Protein AF-Q5UX25-F1 (afdb_monomer_lite)

Secondary structure (DSSP, 8-state):
-HHHHHHHHHHHHTT---EET-EETTEE-SEEETTTTEEEES-HHHHHHHTTSSSEEEE--TT--GGGGGGGSSS-------SS-TTTSPPHHHHHHHHTT--TT--HHHHHHHHHHHHHHH-GGGT--HHHHHHHHHHHHHHHHHHHHHHHHTT-

Sequence (156 aa):
MRRRAELREYLTAIDEQFAENHFVEGQHVAFYLPKRDVAITFDARAYYRIERSPTIPVLVEHEMPGVYLGARLPFETPEVDLGPDPEEEPHPTVQAFSELGLTQSASLDDVKSAYRERVKEVHPDHGGNEDEFKRVREAYTTAKQHASGASRQRAS

Foldseek 3Di:
DVQLVQLVVLCVQQVFDWDALDADQNGGAGIARVVQLEGEHCDPVVQVSCVVDPRHYFHDHPPDGNQCVQVRDPDHTDDGPPDDDVVPVPDLLQVLQVLLVHGLPDALVSLVVSLVVQCVVQPVVNVHDPVSNVSSVVSSVSSNVSNVVVVVVVVD

Structure (mmCIF, N/CA/C/O backbone):
data_AF-Q5UX25-F1
#
_entry.id   AF-Q5UX25-F1
#
loop_
_atom_site.group_PDB
_atom_site.id
_atom_site.type_symbol
_atom_site.label_atom_id
_atom_site.label_alt_id
_atom_site.label_comp_id
_atom_site.label_asym_id
_atom_site.label_entity_id
_atom_site.label_seq_id
_atom_site.pdbx_PDB_ins_code
_atom_site.Cartn_x
_atom_site.Cartn_y
_atom_site.Cartn_z
_atom_site.occupancy
_atom_site.B_iso_or_equiv
_atom_site.auth_seq_id
_atom_site.auth_comp_id
_atom_site.auth_asym_id
_atom_site.auth_atom_id
_atom_site.pdbx_PDB_model_num
ATOM 1 N N . MET A 1 1 ? -3.224 2.881 -3.410 1.00 64.00 1 MET A N 1
ATOM 2 C CA . MET A 1 1 ? -3.997 1.721 -3.916 1.00 64.00 1 MET A CA 1
ATOM 3 C C . MET A 1 1 ? -3.294 0.403 -3.613 1.00 64.00 1 MET A C 1
ATOM 5 O O . MET A 1 1 ? -3.932 -0.428 -2.988 1.00 64.00 1 MET A O 1
ATOM 9 N N . ARG A 1 2 ? -1.998 0.247 -3.937 1.00 82.44 2 ARG A N 1
ATOM 10 C CA . ARG A 1 2 ? -1.207 -0.966 -3.638 1.00 82.44 2 ARG A CA 1
ATOM 11 C C . ARG A 1 2 ? -1.269 -1.418 -2.170 1.00 82.44 2 ARG A C 1
ATOM 13 O O . ARG A 1 2 ? -1.770 -2.499 -1.915 1.00 82.44 2 ARG A O 1
ATOM 20 N N . ARG A 1 3 ? -0.897 -0.569 -1.200 1.00 87.88 3 ARG A N 1
ATOM 21 C CA . ARG A 1 3 ? -0.909 -0.975 0.225 1.00 87.88 3 ARG A CA 1
ATOM 22 C C . ARG A 1 3 ? -2.272 -1.431 0.737 1.00 87.88 3 ARG A C 1
ATOM 24 O O . ARG A 1 3 ? -2.362 -2.411 1.454 1.00 87.88 3 ARG A O 1
ATOM 31 N N . ARG A 1 4 ? -3.360 -0.776 0.324 1.00 93.19 4 ARG A N 1
ATOM 32 C CA . ARG A 1 4 ? -4.711 -1.240 0.682 1.00 93.19 4 ARG A CA 1
ATOM 33 C C . ARG A 1 4 ? -5.024 -2.622 0.106 1.00 93.19 4 ARG A C 1
ATOM 35 O O . ARG A 1 4 ? -5.737 -3.372 0.753 1.00 93.19 4 ARG A O 1
ATOM 42 N N . ALA A 1 5 ? -4.530 -2.945 -1.089 1.00 93.62 5 ALA A N 1
ATOM 43 C CA . ALA A 1 5 ? -4.677 -4.287 -1.640 1.00 93.62 5 ALA A CA 1
ATOM 44 C C . ALA A 1 5 ? -3.903 -5.319 -0.816 1.00 93.62 5 ALA A C 1
ATOM 46 O O . ALA A 1 5 ? -4.505 -6.294 -0.388 1.00 93.62 5 ALA A O 1
ATOM 47 N N . GLU A 1 6 ? -2.649 -5.030 -0.472 1.00 93.19 6 GLU A N 1
ATOM 48 C CA . GLU A 1 6 ? -1.827 -5.917 0.363 1.00 93.19 6 GLU A CA 1
ATOM 49 C C . GLU A 1 6 ? -2.438 -6.133 1.763 1.00 93.19 6 GLU A C 1
ATOM 51 O O . GLU A 1 6 ? -2.491 -7.254 2.254 1.00 93.19 6 GLU A O 1
ATOM 56 N N . LEU A 1 7 ? -2.966 -5.082 2.407 1.00 95.69 7 LEU A N 1
ATOM 57 C CA . LEU A 1 7 ? -3.654 -5.216 3.701 1.00 95.69 7 LEU A CA 1
ATOM 58 C C . LEU A 1 7 ? -4.932 -6.062 3.585 1.00 95.69 7 LEU A C 1
ATOM 60 O O . LEU A 1 7 ? -5.251 -6.822 4.495 1.00 95.69 7 LEU A O 1
ATOM 64 N N . ARG A 1 8 ? -5.665 -5.948 2.469 1.00 96.69 8 ARG A N 1
ATOM 65 C CA . ARG A 1 8 ? -6.841 -6.784 2.194 1.00 96.69 8 ARG A CA 1
ATOM 66 C C . ARG A 1 8 ? -6.451 -8.249 2.029 1.00 96.69 8 ARG A C 1
ATOM 68 O O . ARG A 1 8 ? -7.125 -9.115 2.580 1.00 96.69 8 ARG A O 1
ATOM 75 N N . GLU A 1 9 ? -5.397 -8.512 1.265 1.00 95.44 9 GLU A N 1
ATOM 76 C CA . GLU A 1 9 ? -4.851 -9.855 1.057 1.00 95.44 9 GLU A CA 1
ATOM 77 C C . GLU A 1 9 ? -4.431 -10.472 2.390 1.00 95.44 9 GLU A C 1
ATOM 79 O O . GLU A 1 9 ? -4.861 -11.581 2.691 1.00 95.44 9 GLU A O 1
ATOM 84 N N . TYR A 1 10 ? -3.725 -9.716 3.238 1.00 96.12 10 TYR A N 1
ATOM 85 C CA . TYR A 1 10 ? -3.371 -10.151 4.588 1.00 96.12 10 TYR A CA 1
ATOM 86 C C . TYR A 1 10 ? -4.606 -10.509 5.427 1.00 96.12 10 TYR A C 1
ATOM 88 O O . TYR A 1 10 ? -4.703 -11.622 5.935 1.00 96.12 10 TYR A O 1
ATOM 96 N N . LEU A 1 11 ? -5.577 -9.591 5.551 1.00 97.38 11 LEU A N 1
ATOM 97 C CA . LEU A 1 11 ? -6.792 -9.819 6.348 1.00 97.38 11 LEU A CA 1
ATOM 98 C C . LEU A 1 11 ? -7.594 -11.024 5.841 1.00 97.38 11 LEU A C 1
ATOM 100 O O . LEU A 1 11 ? -8.137 -11.783 6.636 1.00 97.38 11 LEU A O 1
ATOM 104 N N . THR A 1 12 ? -7.626 -11.225 4.523 1.00 96.69 12 THR A N 1
ATOM 105 C CA . THR A 1 12 ? -8.261 -12.395 3.905 1.00 96.69 12 THR A CA 1
ATOM 106 C C . THR A 1 12 ? -7.498 -13.680 4.229 1.00 96.69 12 THR A C 1
ATOM 108 O O . THR A 1 12 ? -8.120 -14.690 4.543 1.00 96.69 12 THR A O 1
ATOM 111 N N . ALA A 1 13 ? -6.163 -13.654 4.182 1.00 96.25 13 ALA A N 1
ATOM 112 C CA . ALA A 1 13 ? -5.322 -14.816 4.461 1.00 96.25 13 ALA A CA 1
ATOM 113 C C . ALA A 1 13 ? -5.438 -15.299 5.914 1.00 96.25 13 ALA A C 1
ATOM 115 O O . ALA A 1 13 ? -5.389 -16.501 6.158 1.00 96.25 13 ALA A O 1
ATOM 116 N N . ILE A 1 14 ? -5.647 -14.382 6.864 1.00 96.25 14 ILE A N 1
ATOM 117 C CA . ILE A 1 14 ? -5.886 -14.725 8.274 1.00 96.25 14 ILE A CA 1
ATOM 118 C C . ILE A 1 14 ? -7.367 -15.021 8.597 1.00 96.25 14 ILE A C 1
ATOM 120 O O . ILE A 1 14 ? -7.716 -15.126 9.771 1.00 96.25 14 ILE A O 1
ATOM 124 N N . ASP A 1 15 ? -8.236 -15.129 7.581 1.00 96.19 15 ASP A N 1
ATOM 125 C CA . ASP A 1 15 ? -9.694 -15.326 7.706 1.00 96.19 15 ASP A CA 1
ATOM 126 C C . ASP A 1 15 ? -10.397 -14.268 8.590 1.00 96.19 15 ASP A C 1
ATOM 128 O O . ASP A 1 15 ? -11.383 -14.527 9.289 1.00 96.19 15 ASP A O 1
ATOM 132 N N . GLU A 1 16 ? -9.892 -13.031 8.579 1.00 97.50 16 GLU A N 1
ATOM 133 C CA . GLU A 1 16 ? -10.463 -11.932 9.353 1.00 97.50 16 GLU A CA 1
ATOM 134 C C . GLU A 1 16 ? -11.521 -11.185 8.530 1.00 97.50 16 GLU A C 1
ATOM 136 O O . GLU A 1 16 ? -11.305 -10.780 7.387 1.00 97.50 16 GLU A O 1
ATOM 141 N N . GLN A 1 17 ? -12.695 -10.965 9.128 1.00 97.44 17 GLN A N 1
ATOM 142 C CA . GLN A 1 17 ? -13.773 -10.222 8.476 1.00 97.44 17 GLN A CA 1
ATOM 143 C C . GLN A 1 17 ? -13.529 -8.721 8.592 1.00 97.44 17 GLN A C 1
ATOM 145 O O . GLN A 1 17 ? -13.234 -8.217 9.674 1.00 97.44 17 GLN A O 1
ATOM 150 N N . PHE A 1 18 ? -13.735 -7.991 7.498 1.00 98.38 18 PHE A N 1
ATOM 151 C CA . PHE A 1 18 ? -13.537 -6.547 7.472 1.00 98.38 18 PHE A CA 1
ATOM 152 C C . PHE A 1 18 ? -14.575 -5.820 6.613 1.00 98.38 18 PHE A C 1
ATOM 154 O O . PHE A 1 18 ? -15.129 -6.365 5.659 1.00 98.38 18 PHE A O 1
ATOM 161 N N . ALA A 1 19 ? -14.797 -4.548 6.934 1.00 98.00 19 ALA A N 1
ATOM 162 C CA . ALA A 1 19 ? -15.502 -3.582 6.103 1.00 98.00 19 ALA A CA 1
ATOM 163 C C . ALA A 1 19 ? -14.529 -2.494 5.636 1.00 98.00 19 ALA A C 1
ATOM 165 O O . ALA A 1 19 ? -13.785 -1.928 6.437 1.00 98.00 19 ALA A O 1
ATOM 166 N N . GLU A 1 20 ? -14.539 -2.172 4.345 1.00 97.62 20 GLU A N 1
ATOM 167 C CA . GLU A 1 20 ? -13.689 -1.120 3.785 1.00 97.62 20 GLU A CA 1
ATOM 168 C C . GLU A 1 20 ? -14.347 0.254 3.818 1.00 97.62 20 GLU A C 1
ATOM 170 O O . GLU A 1 20 ? -15.557 0.374 3.632 1.00 97.62 20 GLU A O 1
ATOM 175 N N . ASN A 1 21 ? -13.530 1.304 3.966 1.00 95.19 21 ASN A N 1
ATOM 176 C CA . ASN A 1 21 ? -14.001 2.697 3.997 1.00 95.19 21 ASN A CA 1
ATOM 177 C C . ASN A 1 21 ? -15.122 2.912 5.026 1.00 95.19 21 ASN A C 1
ATOM 179 O O . ASN A 1 21 ? -16.011 3.741 4.822 1.00 95.19 21 ASN A O 1
ATOM 183 N N . HIS A 1 22 ? -15.102 2.143 6.113 1.00 96.19 22 HIS A N 1
ATOM 184 C CA . HIS A 1 22 ? -16.138 2.187 7.130 1.00 96.19 22 HIS A CA 1
ATOM 185 C C . HIS A 1 22 ? -16.086 3.513 7.893 1.00 96.19 22 HIS A C 1
ATOM 187 O O . HIS A 1 22 ? -15.025 4.126 8.011 1.00 96.19 22 HIS A O 1
ATOM 193 N N . PHE A 1 23 ? -17.233 3.970 8.387 1.00 95.50 23 PHE A N 1
ATOM 194 C CA . PHE A 1 23 ? -17.341 5.245 9.084 1.00 95.50 23 PHE A CA 1
ATOM 195 C C . PHE A 1 23 ? -17.347 5.019 10.596 1.00 95.50 23 PHE A C 1
ATOM 197 O O . PHE A 1 23 ? -18.265 4.397 11.119 1.00 95.50 23 PHE A O 1
ATOM 204 N N . VAL A 1 24 ? -16.333 5.534 11.286 1.00 94.62 24 VAL A N 1
ATOM 205 C CA . VAL A 1 24 ? -16.145 5.406 12.738 1.00 94.62 24 VAL A CA 1
ATOM 206 C C . VAL A 1 24 ? -15.879 6.796 13.302 1.00 94.62 24 VAL A C 1
ATOM 208 O O . VAL A 1 24 ? -15.029 7.521 12.785 1.00 94.62 24 VAL A O 1
ATOM 211 N N . GLU A 1 25 ? -16.625 7.201 14.332 1.00 92.06 25 GLU A N 1
ATOM 212 C CA . GLU A 1 25 ? -16.433 8.488 15.027 1.00 92.06 25 GLU A CA 1
ATOM 213 C C . GLU A 1 25 ? -16.348 9.710 14.093 1.00 92.06 25 GLU A C 1
ATOM 215 O O . GLU A 1 25 ? -15.575 10.654 14.279 1.00 92.06 25 GLU A O 1
ATOM 220 N N . GLY A 1 26 ? -17.139 9.712 13.021 1.00 89.38 26 GLY A N 1
ATOM 221 C CA . GLY A 1 26 ? -17.151 10.832 12.089 1.00 89.38 26 GLY A CA 1
ATOM 222 C C . GLY A 1 26 ? -16.035 10.810 11.038 1.00 89.38 26 GLY A C 1
ATOM 223 O O . GLY A 1 26 ? -15.860 11.821 10.357 1.00 89.38 26 GLY A O 1
ATOM 224 N N . GLN A 1 27 ? -15.237 9.742 10.930 1.00 91.69 27 GLN A N 1
ATOM 225 C CA . GLN A 1 27 ? -14.117 9.606 9.989 1.00 91.69 27 GLN A CA 1
ATOM 226 C C . GLN A 1 27 ? -14.198 8.285 9.216 1.00 91.69 27 GLN A C 1
ATOM 228 O O . GLN A 1 27 ? -14.670 7.278 9.735 1.00 91.69 27 GLN A O 1
ATOM 233 N N . HIS A 1 28 ? -13.712 8.279 7.973 1.00 94.56 28 HIS A N 1
ATOM 234 C CA . HIS A 1 28 ? -13.556 7.038 7.217 1.00 94.56 28 HIS A CA 1
ATOM 235 C C . HIS A 1 28 ? -12.232 6.368 7.573 1.00 94.56 28 HIS A C 1
ATOM 237 O O . HIS A 1 28 ? -11.172 6.987 7.481 1.00 94.56 28 HIS A O 1
ATOM 243 N N . VAL A 1 29 ? -12.299 5.091 7.931 1.00 97.31 29 VAL A N 1
ATOM 244 C CA . VAL A 1 29 ? -11.130 4.242 8.174 1.00 97.31 29 VAL A CA 1
ATOM 245 C C . VAL A 1 29 ? -10.896 3.339 6.972 1.00 97.31 29 VAL A C 1
ATOM 247 O O . VAL A 1 29 ? -11.817 3.062 6.202 1.00 97.31 29 VAL A O 1
ATOM 250 N N . ALA A 1 30 ? -9.659 2.891 6.768 1.00 97.25 30 ALA A N 1
ATOM 251 C CA . ALA A 1 30 ? -9.343 2.047 5.621 1.00 97.25 30 ALA A CA 1
ATOM 252 C C . ALA A 1 30 ? -10.058 0.696 5.732 1.00 97.25 30 ALA A C 1
ATOM 254 O O . ALA A 1 30 ? -10.730 0.289 4.780 1.00 97.25 30 ALA A O 1
ATOM 255 N N . PHE A 1 31 ? -9.964 0.075 6.910 1.00 98.25 31 PHE A N 1
ATOM 256 C CA . PHE A 1 31 ? -10.614 -1.184 7.251 1.00 98.25 31 PHE A CA 1
ATOM 257 C C . PHE A 1 31 ? -11.183 -1.116 8.668 1.00 98.25 31 PHE A C 1
ATOM 259 O O . PHE A 1 31 ? -10.566 -0.544 9.564 1.00 98.25 31 PHE A O 1
ATOM 266 N N . TYR A 1 32 ? -12.345 -1.720 8.872 1.00 98.50 32 TYR A N 1
ATOM 267 C CA . TYR A 1 32 ? -12.950 -1.927 10.182 1.00 98.50 32 TYR A CA 1
ATOM 268 C C . TYR A 1 32 ? -13.203 -3.416 10.395 1.00 98.50 32 TYR A C 1
ATOM 270 O O . TYR A 1 32 ? -13.776 -4.054 9.513 1.00 98.50 32 TYR A O 1
ATOM 278 N N . LEU A 1 33 ? -12.776 -3.960 11.535 1.00 98.50 33 LEU A N 1
ATOM 279 C CA . LEU A 1 33 ? -12.921 -5.371 11.900 1.00 98.50 33 LEU A CA 1
ATOM 280 C C . LEU A 1 33 ? -14.096 -5.521 12.884 1.00 98.50 33 LEU A C 1
ATOM 282 O O . LEU A 1 33 ? -13.908 -5.352 14.093 1.00 98.50 33 LEU A O 1
ATOM 286 N N . PRO A 1 34 ? -15.322 -5.825 12.415 1.00 97.56 34 PRO A N 1
ATOM 287 C CA . PRO A 1 34 ? -16.533 -5.720 13.231 1.00 97.56 34 PRO A CA 1
ATOM 288 C C . PRO A 1 34 ? -16.587 -6.705 14.401 1.00 97.56 34 PRO A C 1
ATOM 290 O O . PRO A 1 34 ? -17.221 -6.420 15.410 1.00 97.56 34 PRO A O 1
ATOM 293 N N . LYS A 1 35 ? -15.918 -7.861 14.300 1.00 97.00 35 LYS A N 1
ATOM 294 C CA . LYS A 1 35 ? -15.888 -8.851 15.391 1.00 97.00 35 LYS A CA 1
ATOM 295 C C . LYS A 1 35 ? -15.023 -8.416 16.574 1.00 97.00 35 LYS A C 1
ATOM 297 O O . LYS A 1 35 ? -15.194 -8.945 17.668 1.00 97.00 35 LYS A O 1
ATOM 302 N N . ARG A 1 36 ? -14.079 -7.502 16.341 1.00 97.25 36 ARG A N 1
ATOM 303 C CA . ARG A 1 36 ? -13.061 -7.088 17.316 1.00 97.25 36 ARG A CA 1
ATOM 304 C C . ARG A 1 36 ? -13.155 -5.615 17.693 1.00 97.25 36 ARG A C 1
ATOM 306 O O . ARG A 1 36 ? -12.429 -5.187 18.577 1.00 97.25 36 ARG A O 1
ATOM 313 N N . ASP A 1 37 ? -14.019 -4.868 17.008 1.00 97.88 37 ASP A N 1
ATOM 314 C CA . ASP A 1 37 ? -14.137 -3.415 17.112 1.00 97.88 37 ASP A CA 1
ATOM 315 C C . ASP A 1 37 ? -12.783 -2.703 16.926 1.00 97.88 37 ASP A C 1
ATOM 317 O O . ASP A 1 37 ? -12.355 -1.881 17.734 1.00 97.88 37 ASP A O 1
ATOM 321 N N . VAL A 1 38 ? -12.078 -3.066 15.845 1.00 98.62 38 VAL A N 1
ATOM 322 C CA . VAL A 1 38 ? -10.763 -2.507 15.486 1.00 98.62 38 VAL A CA 1
ATOM 323 C C . VAL A 1 38 ? -10.875 -1.677 14.212 1.00 98.62 38 VAL A C 1
ATOM 325 O O . VAL A 1 38 ? -11.397 -2.143 13.199 1.00 98.62 38 VAL A O 1
ATOM 328 N N . ALA A 1 39 ? -10.336 -0.462 14.236 1.00 98.38 39 ALA A N 1
ATOM 329 C CA . ALA A 1 39 ? -10.320 0.470 13.116 1.00 98.38 39 ALA A CA 1
ATOM 330 C C . ALA A 1 39 ? -8.893 0.702 12.601 1.00 98.38 39 ALA A C 1
ATOM 332 O O . ALA A 1 39 ? -8.090 1.363 13.251 1.00 98.38 39 ALA A O 1
ATOM 333 N N . ILE A 1 40 ? -8.586 0.220 11.398 1.00 98.31 40 ILE A N 1
ATOM 334 C CA . ILE A 1 40 ? -7.280 0.394 10.752 1.00 98.31 40 ILE A CA 1
ATOM 335 C C . ILE A 1 40 ? -7.322 1.634 9.858 1.00 98.31 40 ILE A C 1
ATOM 337 O O . ILE A 1 40 ? -8.154 1.744 8.949 1.00 98.31 40 ILE A O 1
ATOM 341 N N . THR A 1 41 ? -6.405 2.573 10.077 1.00 97.50 41 THR A N 1
ATOM 342 C CA . THR A 1 41 ? -6.343 3.841 9.346 1.00 97.50 41 THR A CA 1
ATOM 343 C C . THR A 1 41 ? -4.917 4.225 8.968 1.00 97.50 41 THR A C 1
ATOM 345 O O . THR A 1 41 ? -3.965 3.914 9.674 1.00 97.50 41 THR A O 1
ATOM 348 N N . PHE A 1 42 ? -4.785 4.948 7.856 1.00 96.38 42 PHE A N 1
ATOM 349 C CA . PHE A 1 42 ? -3.543 5.618 7.461 1.00 96.38 42 PHE A CA 1
ATOM 350 C C . PHE A 1 42 ? -3.535 7.109 7.854 1.00 96.38 42 PHE A C 1
ATOM 352 O O . PHE A 1 42 ? -2.538 7.804 7.668 1.00 96.38 42 PHE A O 1
ATOM 359 N N . ASP A 1 43 ? -4.660 7.626 8.362 1.00 95.94 43 ASP A N 1
ATOM 360 C CA . ASP A 1 43 ? -4.821 9.024 8.756 1.00 95.94 43 ASP A CA 1
ATOM 361 C C . ASP A 1 43 ? -4.658 9.176 10.273 1.00 95.94 43 ASP A C 1
ATOM 363 O O . ASP A 1 43 ? -5.495 8.719 11.058 1.00 95.94 43 ASP A O 1
ATOM 367 N N . ALA A 1 44 ? -3.603 9.882 10.683 1.00 95.88 44 ALA A N 1
ATOM 368 C CA . ALA A 1 44 ? -3.334 10.194 12.083 1.00 95.88 44 ALA A CA 1
ATOM 369 C C . ALA A 1 44 ? -4.478 10.983 12.750 1.00 95.88 44 ALA A C 1
ATOM 371 O O . ALA A 1 44 ? -4.737 10.816 13.940 1.00 95.88 44 ALA A O 1
ATOM 372 N N . ARG A 1 45 ? -5.207 11.826 12.005 1.00 94.81 45 ARG A N 1
ATOM 373 C CA . ARG A 1 45 ? -6.364 12.560 12.545 1.00 94.81 45 ARG A CA 1
ATOM 374 C C . ARG A 1 45 ? -7.519 11.624 12.869 1.00 94.81 45 ARG A C 1
ATOM 376 O O . ARG A 1 45 ? -8.179 11.822 13.888 1.00 94.81 45 ARG A O 1
ATOM 383 N N . ALA A 1 46 ? -7.752 10.622 12.023 1.00 96.12 46 ALA A N 1
ATOM 384 C CA . ALA A 1 46 ? -8.738 9.587 12.295 1.00 96.12 46 ALA A CA 1
ATOM 385 C C . ALA A 1 46 ? -8.319 8.761 13.517 1.00 96.12 46 ALA A C 1
ATOM 387 O O . ALA A 1 46 ? -9.133 8.586 14.418 1.00 96.12 46 ALA A O 1
ATOM 388 N N . TYR A 1 47 ? -7.042 8.362 13.602 1.00 97.00 47 TYR A N 1
ATOM 389 C CA . TYR A 1 47 ? -6.491 7.642 14.756 1.00 97.00 47 TYR A CA 1
ATOM 390 C C . TYR A 1 47 ? -6.781 8.368 16.080 1.00 97.00 47 TYR A C 1
ATOM 392 O O . TYR A 1 47 ? -7.490 7.829 16.923 1.00 97.00 47 TYR A O 1
ATOM 400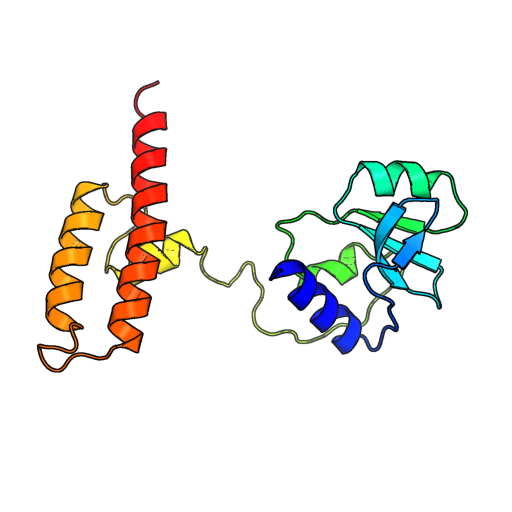 N N . TYR A 1 48 ? -6.337 9.623 16.239 1.00 95.75 48 TYR A N 1
ATOM 401 C CA . TYR A 1 48 ? -6.501 10.361 17.504 1.00 95.75 48 TYR A CA 1
ATOM 402 C C . TYR A 1 48 ? -7.954 10.672 17.86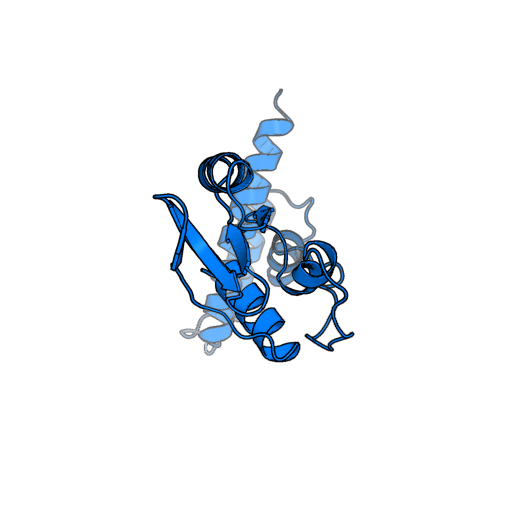3 1.00 95.75 48 TYR A C 1
ATOM 404 O O . TYR A 1 48 ? -8.267 10.965 19.019 1.00 95.75 48 TYR A O 1
ATOM 412 N N . ARG A 1 49 ? -8.851 10.679 16.873 1.00 95.56 49 ARG A N 1
ATOM 413 C CA . ARG A 1 49 ? -10.278 10.839 17.133 1.00 95.56 49 ARG A CA 1
ATOM 414 C C . ARG A 1 49 ? -10.877 9.545 17.671 1.00 95.56 49 ARG A C 1
ATOM 416 O O . ARG A 1 49 ? -11.576 9.589 18.675 1.00 95.56 49 ARG A O 1
ATOM 423 N N . ILE A 1 50 ? -10.575 8.427 17.019 1.00 96.81 50 ILE A N 1
ATOM 424 C CA . ILE A 1 50 ? -11.077 7.101 17.389 1.00 96.81 50 ILE A CA 1
ATOM 425 C C . ILE A 1 50 ? -10.468 6.637 18.717 1.00 96.81 50 ILE A C 1
ATOM 427 O O . ILE A 1 50 ? -11.162 6.012 19.505 1.00 96.81 50 ILE A O 1
ATOM 431 N N . GLU A 1 51 ? -9.235 7.034 19.038 1.00 95.75 51 GLU A N 1
ATOM 432 C CA . GLU A 1 51 ? -8.576 6.753 20.328 1.00 95.75 51 GLU A CA 1
ATOM 433 C C . GLU A 1 51 ? -9.378 7.259 21.543 1.00 95.75 51 GLU A C 1
ATOM 435 O O . GLU A 1 51 ? -9.194 6.794 22.663 1.00 95.75 51 GLU A O 1
ATOM 440 N N . ARG A 1 52 ? -10.303 8.203 21.331 1.00 93.56 52 ARG A N 1
ATOM 441 C CA . ARG A 1 52 ? -11.203 8.736 22.366 1.00 93.56 52 ARG A CA 1
ATOM 442 C C . ARG A 1 52 ? -12.543 7.999 22.446 1.00 93.56 52 ARG A C 1
ATOM 444 O O . ARG A 1 52 ? -13.426 8.438 23.180 1.00 93.56 52 ARG A O 1
ATOM 451 N N . SER A 1 53 ? -12.706 6.930 21.677 1.00 94.38 53 SER A N 1
ATOM 452 C CA . SER A 1 53 ? -13.914 6.112 21.579 1.00 94.38 53 SER A CA 1
ATOM 453 C C . SER A 1 53 ? -13.650 4.676 22.046 1.00 94.38 53 SER A C 1
ATOM 455 O O . SER A 1 53 ? -12.500 4.324 22.309 1.00 94.38 53 SER A O 1
ATOM 457 N N . PRO A 1 54 ? -14.691 3.834 22.166 1.00 95.62 54 PRO A N 1
ATOM 458 C CA . PRO A 1 54 ? -14.520 2.417 22.489 1.00 95.62 54 PRO A CA 1
ATOM 459 C C . PRO A 1 54 ? -13.781 1.603 21.413 1.00 95.62 54 PRO A C 1
ATOM 461 O O . PRO A 1 54 ? -13.131 0.618 21.755 1.00 95.62 54 PRO A O 1
ATOM 464 N N . THR A 1 55 ? -13.861 2.011 20.142 1.00 97.88 55 THR A N 1
ATOM 465 C CA . THR A 1 55 ? -13.212 1.313 19.026 1.00 97.88 55 THR A CA 1
ATOM 466 C C . THR A 1 55 ? -11.696 1.451 19.122 1.00 97.88 55 THR A C 1
ATOM 468 O O . THR A 1 55 ? -11.179 2.553 19.288 1.00 97.88 55 THR A O 1
ATOM 471 N N . ILE A 1 56 ? -10.965 0.348 18.952 1.00 98.12 56 ILE A N 1
ATOM 472 C CA . ILE A 1 56 ? -9.502 0.326 19.053 1.00 98.12 56 ILE A CA 1
ATOM 473 C C . ILE A 1 56 ? -8.891 0.793 17.723 1.00 98.12 56 ILE A C 1
ATOM 475 O O . ILE A 1 56 ? -9.023 0.090 16.714 1.00 98.12 56 ILE A O 1
ATOM 479 N N . PRO A 1 57 ? -8.207 1.950 17.666 1.00 98.19 57 PRO A N 1
ATOM 480 C CA . PRO A 1 57 ? -7.583 2.404 16.434 1.00 98.19 57 PRO A CA 1
ATOM 481 C C . PRO A 1 57 ? -6.210 1.755 16.220 1.00 98.19 57 PRO A C 1
ATOM 483 O O . PRO A 1 57 ? -5.415 1.606 17.143 1.00 98.19 57 PRO A O 1
ATOM 486 N N . VAL A 1 58 ? -5.895 1.449 14.965 1.00 98.25 58 VAL A N 1
ATOM 487 C CA . VAL A 1 58 ? -4.577 0.993 14.512 1.00 98.25 58 VAL A CA 1
ATOM 488 C C . VAL A 1 58 ? -4.104 1.940 13.415 1.00 98.25 58 VAL A C 1
ATOM 490 O O . VAL A 1 58 ? -4.691 1.993 12.331 1.00 98.25 58 VAL A O 1
ATOM 493 N N . LEU A 1 59 ? -3.053 2.710 13.702 1.00 97.62 59 LEU A N 1
ATOM 494 C CA . LEU A 1 59 ? -2.390 3.559 12.713 1.00 97.62 59 LEU A CA 1
ATOM 495 C C . LEU A 1 59 ? -1.325 2.748 11.969 1.00 97.62 59 LEU A C 1
ATOM 497 O O . LEU A 1 59 ? -0.438 2.158 12.586 1.00 97.62 59 LEU A O 1
ATOM 501 N N . VAL A 1 60 ? -1.403 2.750 10.643 1.00 97.06 60 VAL A N 1
ATOM 502 C CA . VAL A 1 60 ? -0.444 2.083 9.752 1.00 97.06 60 VAL A CA 1
ATOM 503 C C . VAL A 1 60 ? 0.241 3.102 8.843 1.00 97.06 60 VAL A C 1
ATOM 505 O O . VAL A 1 60 ? -0.389 4.062 8.389 1.00 97.06 60 VAL A O 1
ATOM 508 N N . GLU A 1 61 ? 1.534 2.919 8.556 1.00 93.88 61 GLU A N 1
ATOM 509 C CA . GLU A 1 61 ? 2.233 3.802 7.621 1.00 93.88 61 GLU A CA 1
ATOM 510 C C . GLU A 1 61 ? 1.774 3.550 6.177 1.00 93.88 61 GLU A C 1
ATOM 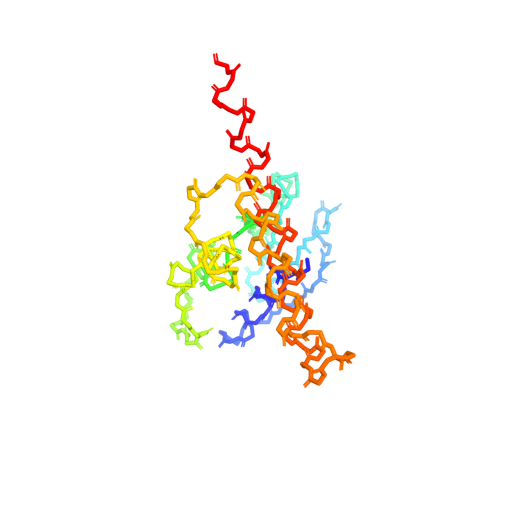512 O O . GLU A 1 61 ? 1.507 2.421 5.766 1.00 93.88 61 GLU A O 1
ATOM 517 N N . HIS A 1 62 ? 1.744 4.604 5.357 1.00 89.38 62 HIS A N 1
ATOM 518 C CA . HIS A 1 62 ? 1.386 4.496 3.935 1.00 89.38 62 HIS A CA 1
ATOM 519 C C . HIS A 1 62 ? 2.388 3.673 3.114 1.00 89.38 62 HIS A C 1
ATOM 521 O O . HIS A 1 62 ? 2.071 3.266 1.996 1.00 89.38 62 HIS A O 1
ATOM 527 N N . GLU A 1 63 ? 3.587 3.451 3.649 1.00 87.12 63 GLU A N 1
ATOM 528 C CA . GLU A 1 63 ? 4.654 2.681 3.015 1.00 87.12 63 GLU A CA 1
ATOM 529 C C . GLU A 1 63 ? 4.794 1.271 3.596 1.00 87.12 63 GLU A C 1
ATOM 531 O O . GLU A 1 63 ? 5.529 0.478 3.015 1.00 87.12 63 GLU A O 1
ATOM 536 N N . MET A 1 64 ? 4.061 0.923 4.661 1.00 90.81 64 MET A N 1
ATOM 537 C CA . MET A 1 64 ? 4.151 -0.385 5.315 1.00 90.81 64 MET A CA 1
ATOM 538 C C . MET A 1 64 ? 3.592 -1.499 4.410 1.00 90.81 64 MET A C 1
ATOM 540 O O . MET A 1 64 ? 2.433 -1.404 3.990 1.00 90.81 64 MET A O 1
ATOM 544 N N . PRO A 1 65 ? 4.373 -2.554 4.111 1.00 90.69 65 PRO A N 1
ATOM 545 C CA . PRO A 1 65 ? 3.865 -3.767 3.474 1.00 90.69 65 PRO A CA 1
ATOM 546 C C . PRO A 1 65 ? 2.743 -4.443 4.268 1.00 90.69 65 PRO A C 1
ATOM 548 O O . PRO A 1 65 ? 2.763 -4.463 5.500 1.00 90.69 65 PRO A O 1
ATOM 551 N N . GLY A 1 66 ? 1.777 -5.037 3.562 1.00 91.50 66 GLY A N 1
ATOM 552 C CA . GLY A 1 66 ? 0.625 -5.696 4.195 1.00 91.50 66 GLY A CA 1
ATOM 553 C C . GLY A 1 66 ? 0.984 -6.864 5.114 1.00 91.50 66 GLY A C 1
ATOM 554 O O . GLY A 1 66 ? 0.310 -7.053 6.122 1.00 91.50 66 GLY A O 1
ATOM 555 N N . VAL A 1 67 ? 2.072 -7.588 4.831 1.00 91.19 67 VAL A N 1
ATOM 556 C CA . VAL A 1 67 ? 2.524 -8.735 5.642 1.00 91.19 67 VAL A CA 1
ATOM 557 C C . VAL A 1 67 ? 2.855 -8.361 7.091 1.00 91.19 67 VAL A C 1
ATOM 559 O O . VAL A 1 67 ? 2.689 -9.177 7.992 1.00 91.19 67 VAL A O 1
ATOM 562 N N . TYR A 1 68 ? 3.240 -7.106 7.345 1.00 92.62 68 TYR A N 1
ATOM 563 C CA . TYR A 1 68 ? 3.540 -6.618 8.694 1.00 92.62 68 TYR A CA 1
ATOM 564 C C . TYR A 1 68 ? 2.304 -6.127 9.455 1.00 92.62 68 TYR A C 1
ATOM 566 O O . TYR A 1 68 ? 2.425 -5.687 10.600 1.00 92.62 68 TYR A O 1
ATOM 574 N N . LEU A 1 69 ? 1.105 -6.202 8.860 1.00 95.31 69 LEU A N 1
ATOM 575 C CA . LEU A 1 69 ? -0.127 -5.785 9.528 1.00 95.31 69 LEU A CA 1
ATOM 576 C C . LEU A 1 69 ? -0.370 -6.585 10.815 1.00 95.31 69 LEU A C 1
ATOM 578 O O . LEU A 1 69 ? -0.787 -5.995 11.809 1.00 95.31 69 LEU A O 1
ATOM 582 N N . GLY A 1 70 ? -0.052 -7.884 10.830 1.00 95.06 70 GLY A N 1
ATOM 583 C CA . GLY A 1 70 ? -0.213 -8.749 12.005 1.00 95.06 70 GLY A CA 1
ATOM 584 C C . GLY A 1 70 ? 0.436 -8.205 13.272 1.00 95.06 70 GLY A C 1
ATOM 585 O O . GLY A 1 70 ? -0.184 -8.204 14.330 1.00 95.06 70 GLY A O 1
ATOM 586 N N . ALA A 1 71 ? 1.638 -7.637 13.147 1.00 94.38 71 ALA A N 1
ATOM 587 C CA . ALA A 1 71 ? 2.379 -7.056 14.266 1.00 94.38 71 ALA A CA 1
ATOM 588 C C . ALA A 1 71 ? 1.769 -5.746 14.803 1.00 94.38 71 ALA A C 1
ATOM 590 O O . ALA A 1 71 ? 2.153 -5.280 15.875 1.00 94.38 71 ALA A O 1
ATOM 591 N N . ARG A 1 72 ? 0.846 -5.121 14.059 1.00 96.75 72 ARG A N 1
ATOM 592 C CA . ARG A 1 72 ? 0.139 -3.892 14.460 1.00 96.75 72 ARG A CA 1
ATOM 593 C C . ARG A 1 72 ? -1.232 -4.167 15.060 1.00 96.75 72 ARG A C 1
ATOM 595 O O . ARG A 1 72 ? -1.802 -3.280 15.695 1.00 96.75 72 ARG A O 1
ATOM 602 N N . LEU A 1 73 ? -1.787 -5.351 14.822 1.00 97.56 73 LEU A N 1
ATOM 603 C CA . LEU A 1 73 ? -3.112 -5.700 15.306 1.00 97.56 73 LEU A CA 1
ATOM 604 C C . LEU A 1 73 ? -3.074 -5.940 16.825 1.00 97.56 73 LEU A C 1
ATOM 606 O O . LEU A 1 73 ? -2.129 -6.541 17.333 1.00 97.56 73 LEU A O 1
ATOM 610 N N . PRO A 1 74 ? -4.098 -5.498 17.579 1.00 97.06 74 PRO A N 1
ATOM 611 C CA . PRO A 1 74 ? -4.145 -5.625 19.038 1.00 97.06 74 PRO A CA 1
ATOM 612 C C . PRO A 1 74 ? -4.548 -7.044 19.487 1.00 97.06 74 PRO A C 1
ATOM 614 O O . PRO A 1 74 ? -5.231 -7.219 20.494 1.00 97.06 74 PRO A O 1
ATOM 617 N N . PHE A 1 75 ? -4.203 -8.060 18.698 1.00 97.00 75 PHE A N 1
ATOM 618 C CA . PHE A 1 75 ? -4.517 -9.463 18.931 1.00 97.00 75 PHE A CA 1
ATOM 619 C C . PHE A 1 75 ? -3.522 -10.358 18.190 1.00 97.00 75 PHE A C 1
ATOM 621 O O . PHE A 1 75 ? -2.932 -9.956 17.190 1.00 97.00 75 PHE A O 1
ATOM 628 N N . GLU A 1 76 ? -3.365 -11.587 18.674 1.00 96.00 76 GLU A N 1
ATOM 629 C CA . GLU A 1 76 ? -2.522 -12.589 18.023 1.00 96.00 76 GLU A CA 1
ATOM 630 C C . GLU A 1 76 ? -3.087 -12.968 16.649 1.00 96.00 76 GLU A C 1
ATOM 632 O O . GLU A 1 76 ? -4.285 -13.227 16.499 1.00 96.00 76 GLU A O 1
ATOM 637 N N . THR A 1 77 ? -2.209 -13.005 15.650 1.00 95.88 77 THR A N 1
ATOM 638 C CA . THR A 1 77 ? -2.532 -13.391 14.274 1.00 95.88 77 THR A CA 1
ATOM 639 C C . THR A 1 77 ? -1.824 -14.697 13.921 1.00 95.88 77 THR A C 1
ATOM 641 O O . THR A 1 77 ? -0.720 -14.937 14.413 1.00 95.88 77 THR A O 1
ATOM 644 N N . PRO A 1 78 ? -2.449 -15.575 13.117 1.00 93.50 78 PRO A N 1
ATOM 645 C CA . PRO A 1 78 ? -1.792 -16.791 12.661 1.00 93.50 78 PRO A CA 1
ATOM 646 C C . PRO A 1 78 ? -0.636 -16.454 11.711 1.00 93.50 78 PRO A C 1
ATOM 648 O O . PRO A 1 78 ? -0.675 -15.448 10.999 1.00 93.50 78 PRO A O 1
ATOM 651 N N . GLU A 1 79 ? 0.373 -17.322 11.668 1.00 87.62 79 GLU A N 1
ATOM 652 C CA . GLU A 1 79 ? 1.400 -17.261 10.628 1.00 87.62 79 GLU A CA 1
ATOM 653 C C . GLU A 1 79 ? 0.773 -17.590 9.267 1.00 87.62 79 GLU A C 1
ATOM 655 O O . GLU A 1 79 ? 0.061 -18.586 9.119 1.00 87.62 79 GLU A O 1
ATOM 660 N N . VAL A 1 80 ? 1.030 -16.736 8.276 1.00 88.75 80 VAL A N 1
ATOM 661 C CA . VAL A 1 80 ? 0.529 -16.878 6.905 1.00 88.75 80 VAL A CA 1
ATOM 662 C C . VAL A 1 80 ? 1.677 -16.718 5.917 1.00 88.75 80 VAL A C 1
ATOM 664 O O . VAL A 1 80 ? 2.505 -15.821 6.062 1.00 88.75 80 VAL A O 1
ATOM 667 N N . ASP A 1 81 ? 1.712 -17.582 4.904 1.00 84.12 81 ASP A N 1
ATOM 668 C CA . ASP A 1 81 ? 2.645 -17.470 3.783 1.00 84.12 81 ASP A CA 1
ATOM 669 C C . ASP A 1 81 ? 2.040 -16.545 2.719 1.00 84.12 81 ASP A C 1
ATOM 671 O O . ASP A 1 81 ? 1.093 -16.907 2.018 1.00 84.12 81 ASP A O 1
ATOM 675 N N . LEU A 1 82 ? 2.556 -15.319 2.649 1.00 81.06 82 LEU A N 1
ATOM 676 C CA . LEU A 1 82 ? 2.130 -14.284 1.703 1.00 81.06 82 LEU A CA 1
ATOM 677 C C . LEU A 1 82 ? 3.172 -14.048 0.600 1.00 81.06 82 LEU A C 1
ATOM 679 O O . LEU A 1 82 ? 3.111 -13.036 -0.099 1.00 81.06 82 LEU A O 1
ATOM 683 N N . GLY A 1 83 ? 4.102 -14.991 0.422 1.00 75.25 83 GLY A N 1
ATOM 684 C CA . GLY A 1 83 ? 5.229 -14.862 -0.492 1.00 75.25 83 GLY A CA 1
ATOM 685 C C . GLY A 1 83 ? 6.504 -14.363 0.201 1.00 75.25 83 GLY A C 1
ATOM 686 O O . GLY A 1 83 ? 6.596 -14.397 1.429 1.00 75.25 83 GLY A O 1
ATOM 687 N N . PRO A 1 84 ? 7.518 -13.952 -0.582 1.00 71.88 84 PRO A N 1
ATOM 688 C CA . PRO A 1 84 ? 8.812 -13.546 -0.043 1.00 71.88 84 PRO A CA 1
ATOM 689 C C . PRO A 1 84 ? 8.678 -12.339 0.888 1.00 71.88 84 PRO A C 1
ATOM 691 O O . PRO A 1 84 ? 7.791 -11.499 0.711 1.00 71.88 84 PRO A O 1
ATOM 694 N N . ASP A 1 85 ? 9.583 -12.244 1.863 1.00 72.50 85 ASP A N 1
ATOM 695 C CA . ASP A 1 85 ? 9.630 -11.096 2.762 1.00 72.50 85 ASP A CA 1
ATOM 696 C C . ASP A 1 85 ? 9.824 -9.814 1.921 1.00 72.50 85 ASP A C 1
ATOM 698 O O . ASP A 1 85 ? 10.728 -9.759 1.085 1.00 72.50 85 ASP A O 1
ATOM 702 N N . PRO A 1 86 ? 8.992 -8.771 2.078 1.00 70.38 86 PRO A N 1
ATOM 703 C CA . PRO A 1 86 ? 9.170 -7.525 1.345 1.00 70.38 86 PRO A CA 1
ATOM 704 C C . PRO A 1 86 ? 10.518 -6.841 1.609 1.00 70.38 86 PRO A C 1
ATOM 706 O O . PRO A 1 86 ? 10.923 -6.008 0.801 1.00 70.38 86 PRO A O 1
ATOM 709 N N . GLU A 1 87 ? 11.213 -7.162 2.705 1.00 67.75 87 GLU A N 1
ATOM 710 C CA . GLU A 1 87 ? 12.609 -6.752 2.917 1.00 67.75 87 GLU A CA 1
ATOM 711 C C . GLU A 1 87 ? 13.601 -7.515 2.019 1.00 67.75 87 GLU A C 1
ATOM 713 O O . GLU A 1 87 ? 14.663 -6.985 1.684 1.00 67.75 87 GLU A O 1
ATOM 718 N N . GLU A 1 88 ? 13.248 -8.725 1.580 1.00 66.56 88 GLU A N 1
ATOM 719 C CA . GLU A 1 88 ? 13.993 -9.515 0.594 1.00 66.56 88 GLU A CA 1
ATOM 720 C C . GLU A 1 88 ? 13.649 -9.129 -0.856 1.00 66.56 88 GLU A C 1
ATOM 722 O O . GLU A 1 88 ? 14.451 -9.383 -1.762 1.00 66.56 88 GLU A O 1
ATOM 727 N N . GLU A 1 89 ? 12.509 -8.469 -1.110 1.00 66.56 89 GLU A N 1
ATOM 728 C CA . GLU A 1 89 ? 12.234 -7.875 -2.421 1.00 66.56 89 GLU A CA 1
ATOM 729 C C . GLU A 1 89 ? 13.226 -6.727 -2.693 1.00 66.56 89 GLU A C 1
ATOM 731 O O . GLU A 1 89 ? 13.271 -5.739 -1.952 1.00 66.56 89 GLU A O 1
ATOM 736 N N . PRO A 1 90 ? 14.023 -6.785 -3.779 1.00 66.12 90 PRO A N 1
ATOM 737 C CA . PRO A 1 90 ? 15.016 -5.754 -4.031 1.00 66.12 90 PRO A CA 1
ATOM 738 C C . PRO A 1 90 ? 14.330 -4.391 -4.167 1.00 66.12 90 PRO A C 1
ATOM 740 O O . PRO A 1 90 ? 13.380 -4.241 -4.933 1.00 66.12 90 PRO A O 1
ATOM 743 N N . HIS A 1 91 ? 14.813 -3.384 -3.433 1.00 78.38 91 HIS A N 1
ATOM 744 C CA . HIS A 1 91 ? 14.221 -2.043 -3.419 1.00 78.38 91 HIS A CA 1
ATOM 745 C C . HIS A 1 91 ? 13.952 -1.545 -4.859 1.00 78.38 91 HIS A C 1
ATOM 747 O O . HIS A 1 91 ? 14.838 -1.694 -5.707 1.00 78.38 91 HIS A O 1
ATOM 753 N N . PRO A 1 92 ? 12.801 -0.909 -5.171 1.00 81.38 92 PRO A N 1
ATOM 754 C CA . PRO A 1 92 ? 12.408 -0.575 -6.549 1.00 81.38 92 PRO A CA 1
ATOM 755 C C . PRO A 1 92 ? 13.482 0.172 -7.344 1.00 81.38 92 PRO A C 1
ATOM 757 O O . PRO A 1 92 ? 13.690 -0.075 -8.528 1.00 81.38 92 PRO A O 1
ATOM 760 N N . THR A 1 93 ? 14.221 1.058 -6.673 1.00 86.38 93 THR A N 1
ATOM 761 C CA . THR A 1 93 ? 15.399 1.714 -7.246 1.00 86.38 93 THR A CA 1
ATOM 762 C C . THR A 1 93 ? 16.495 0.718 -7.636 1.00 86.38 93 THR A C 1
ATOM 764 O O . THR A 1 93 ? 17.003 0.817 -8.741 1.00 86.38 93 THR A O 1
ATOM 767 N N . VAL A 1 94 ? 16.876 -0.240 -6.780 1.00 87.25 94 VAL A N 1
ATOM 768 C CA . VAL A 1 94 ? 17.873 -1.275 -7.130 1.00 87.25 94 VAL A CA 1
ATOM 769 C C . VAL A 1 94 ? 17.439 -2.001 -8.401 1.00 87.25 94 VAL A C 1
ATOM 771 O O . VAL A 1 94 ? 18.199 -2.015 -9.364 1.00 87.25 94 VAL A O 1
ATOM 774 N N . GLN A 1 95 ? 16.200 -2.504 -8.437 1.00 89.62 95 GLN A N 1
ATOM 775 C CA . GLN A 1 95 ? 15.663 -3.210 -9.606 1.00 89.62 95 GLN A CA 1
ATOM 776 C C . GLN A 1 95 ? 15.691 -2.339 -10.864 1.00 89.62 95 GLN A C 1
ATOM 778 O O . GLN A 1 95 ? 16.123 -2.791 -11.918 1.00 89.62 95 GLN A O 1
ATOM 783 N N . ALA A 1 96 ? 15.295 -1.070 -10.751 1.00 91.88 96 ALA A N 1
ATOM 784 C CA . ALA A 1 96 ? 15.291 -0.137 -11.871 1.00 91.88 96 ALA A CA 1
ATOM 785 C C . ALA A 1 96 ? 16.693 0.120 -12.448 1.00 91.88 96 ALA A C 1
ATOM 787 O O . ALA A 1 96 ? 16.846 0.220 -13.663 1.00 91.88 96 ALA A O 1
ATOM 788 N N . PHE A 1 97 ? 17.726 0.226 -11.606 1.00 93.88 97 PHE A N 1
ATOM 789 C CA . PHE A 1 97 ? 19.102 0.329 -12.097 1.00 93.88 97 PHE A CA 1
ATOM 790 C C . PHE A 1 97 ? 19.565 -1.002 -12.709 1.00 93.88 97 PHE A C 1
ATOM 792 O O . PHE A 1 97 ? 20.138 -0.986 -13.796 1.00 93.88 97 PHE A O 1
ATOM 799 N N . SER A 1 98 ? 19.252 -2.144 -12.089 1.00 93.44 98 SER A N 1
ATOM 800 C CA . SER A 1 98 ? 19.602 -3.472 -12.610 1.00 93.44 98 SER A CA 1
ATOM 801 C C . SER A 1 98 ? 18.949 -3.800 -13.958 1.00 93.44 98 SER A C 1
ATOM 803 O O . SER A 1 98 ? 19.627 -4.356 -14.816 1.00 93.44 98 SER A O 1
ATOM 805 N N . GLU A 1 99 ? 17.697 -3.397 -14.197 1.00 94.75 99 GLU A N 1
ATOM 806 C CA . GLU A 1 99 ? 17.003 -3.554 -15.493 1.00 94.75 99 GLU A CA 1
ATOM 807 C C . GLU A 1 99 ? 17.706 -2.777 -16.623 1.00 94.75 99 GLU A C 1
ATOM 809 O O . GLU A 1 99 ? 17.650 -3.157 -17.791 1.00 94.75 99 GLU A O 1
ATOM 814 N N . LEU A 1 100 ? 18.417 -1.699 -16.275 1.00 94.62 100 LEU A N 1
ATOM 815 C CA . LEU A 1 100 ? 19.272 -0.945 -17.195 1.00 94.62 100 LEU A CA 1
ATOM 816 C C . LEU A 1 100 ? 20.727 -1.447 -17.215 1.00 94.62 100 LEU A C 1
ATOM 818 O O . LEU A 1 100 ? 21.558 -0.853 -17.898 1.00 94.62 100 LEU A O 1
ATOM 822 N N . GLY A 1 101 ? 21.064 -2.497 -16.461 1.00 94.19 101 GLY A N 1
ATOM 823 C CA . GLY A 1 101 ? 22.433 -3.002 -16.329 1.00 94.19 101 GLY A CA 1
ATOM 824 C C . GLY A 1 101 ? 23.363 -2.079 -15.531 1.00 94.19 101 GLY A C 1
ATOM 825 O O . GLY A 1 101 ? 24.570 -2.063 -15.763 1.00 94.19 101 GLY A O 1
ATOM 826 N N . LEU A 1 102 ? 22.816 -1.281 -14.612 1.00 95.44 102 LEU A N 1
ATOM 827 C CA . LEU A 1 102 ? 23.537 -0.280 -13.827 1.00 95.44 102 LEU A CA 1
ATOM 828 C C . LEU A 1 102 ? 23.520 -0.589 -12.325 1.00 95.44 102 LEU A C 1
ATOM 830 O O . LEU A 1 102 ? 22.675 -1.322 -11.814 1.00 95.44 102 LEU A O 1
ATOM 834 N N . THR A 1 103 ? 24.438 0.044 -11.594 1.00 92.25 103 THR A N 1
ATOM 835 C CA . THR A 1 103 ? 24.417 0.109 -10.125 1.00 92.25 103 THR A CA 1
ATOM 836 C C . THR A 1 103 ? 23.740 1.397 -9.656 1.00 92.25 103 THR A C 1
ATOM 838 O O . THR A 1 103 ? 23.714 2.391 -10.378 1.00 92.25 103 THR A O 1
ATOM 841 N N . GLN A 1 104 ? 23.246 1.437 -8.414 1.00 88.38 104 GLN A N 1
ATOM 842 C CA . GLN A 1 104 ? 22.571 2.626 -7.860 1.00 88.38 104 GLN A CA 1
ATOM 843 C C . GLN A 1 104 ? 23.454 3.883 -7.767 1.00 88.38 104 GLN A C 1
ATOM 845 O O . GLN A 1 104 ? 22.938 4.989 -7.607 1.00 88.38 104 GLN A O 1
ATOM 850 N N . SER A 1 105 ? 24.779 3.724 -7.848 1.00 88.31 105 SER A N 1
ATOM 851 C CA . SER A 1 105 ? 25.735 4.832 -7.873 1.00 88.31 105 SER A CA 1
ATOM 852 C C . SER A 1 105 ? 25.913 5.455 -9.261 1.00 88.31 105 SER A C 1
ATOM 854 O O . SER A 1 105 ? 26.650 6.434 -9.378 1.00 88.31 105 SER A O 1
ATOM 856 N N . ALA A 1 106 ? 25.301 4.883 -10.303 1.00 92.62 106 ALA A N 1
ATOM 857 C CA . ALA A 1 106 ? 25.410 5.379 -11.667 1.00 92.62 106 ALA A CA 1
ATOM 858 C C . ALA A 1 106 ? 24.827 6.795 -11.792 1.00 92.62 106 ALA A C 1
ATOM 860 O O . ALA A 1 106 ? 23.828 7.156 -11.160 1.00 92.62 106 ALA A O 1
ATOM 861 N N . SER A 1 107 ? 25.480 7.617 -12.607 1.00 92.69 107 SER A N 1
ATOM 862 C CA . SER A 1 107 ? 25.088 9.004 -12.810 1.00 92.69 107 SER A CA 1
ATOM 863 C C . SER A 1 107 ? 23.827 9.114 -13.671 1.00 92.69 107 SER A C 1
ATOM 865 O O . SER A 1 107 ? 23.408 8.180 -14.355 1.00 92.69 107 SER A O 1
ATOM 867 N N . LEU A 1 108 ? 23.225 10.305 -13.689 1.00 93.12 108 LEU A N 1
ATOM 868 C CA . LEU A 1 108 ? 22.088 10.587 -14.564 1.00 93.12 108 LEU A CA 1
ATOM 869 C C . LEU A 1 108 ? 22.418 10.350 -16.050 1.00 93.12 108 LEU A C 1
ATOM 871 O O . LEU A 1 108 ? 21.542 9.954 -16.822 1.00 93.12 108 LEU A O 1
ATOM 875 N N . ASP A 1 109 ? 23.659 10.603 -16.461 1.00 93.81 109 ASP A N 1
ATOM 876 C CA . ASP A 1 109 ? 24.072 10.429 -17.851 1.00 93.81 109 ASP A CA 1
ATOM 877 C C . ASP A 1 109 ? 24.337 8.960 -18.195 1.00 93.81 109 ASP A C 1
ATOM 879 O O . ASP A 1 109 ? 23.995 8.539 -19.306 1.00 93.81 109 ASP A O 1
ATOM 883 N N . ASP A 1 110 ? 24.794 8.156 -17.230 1.00 95.50 110 ASP A N 1
ATOM 884 C CA . ASP A 1 110 ? 24.862 6.695 -17.358 1.00 95.50 110 ASP A CA 1
ATOM 885 C C . ASP A 1 110 ? 23.458 6.109 -17.547 1.00 95.50 110 ASP A C 1
ATOM 887 O O . ASP A 1 110 ? 23.219 5.371 -18.500 1.00 95.50 110 ASP A O 1
ATOM 891 N N . VAL A 1 111 ? 22.489 6.532 -16.722 1.00 95.81 111 VAL A N 1
ATOM 892 C CA . VAL A 1 111 ? 21.080 6.100 -16.814 1.00 95.81 111 VAL A CA 1
ATOM 893 C C . VAL A 1 111 ? 20.480 6.412 -18.186 1.00 95.81 111 VAL A C 1
ATOM 895 O O . VAL A 1 111 ? 19.829 5.564 -18.796 1.00 95.81 111 VAL A O 1
ATOM 898 N N . LYS A 1 112 ? 20.704 7.621 -18.717 1.00 95.12 112 LYS A N 1
ATOM 899 C CA . LYS A 1 112 ? 20.225 7.984 -20.063 1.00 95.12 112 LYS A CA 1
ATOM 900 C C . LYS A 1 112 ? 20.898 7.160 -21.156 1.00 95.12 112 LYS A C 1
ATOM 902 O O . LYS A 1 112 ? 20.256 6.880 -22.165 1.00 95.12 112 LYS A O 1
ATOM 907 N N . SER A 1 113 ? 22.185 6.864 -21.009 1.00 96.12 113 SER A N 1
ATOM 908 C CA . SER A 1 113 ? 22.953 6.140 -22.021 1.00 96.12 113 SER A CA 1
ATOM 909 C C . SER A 1 113 ? 22.559 4.671 -22.058 1.00 96.12 113 SER A C 1
ATOM 911 O O . SER A 1 113 ? 22.202 4.184 -23.127 1.00 96.12 113 SER A O 1
ATOM 913 N N . ALA A 1 114 ? 22.471 4.024 -20.897 1.00 96.44 114 ALA A N 1
ATOM 914 C CA . ALA A 1 114 ? 21.979 2.658 -20.765 1.00 96.44 114 ALA A CA 1
ATOM 915 C C . ALA A 1 114 ? 20.552 2.497 -21.309 1.00 96.44 114 ALA A C 1
ATOM 917 O O . ALA A 1 114 ? 20.287 1.573 -22.070 1.00 96.44 114 ALA A O 1
ATOM 918 N N . TYR A 1 115 ? 19.650 3.443 -21.015 1.00 96.25 115 TYR A N 1
ATOM 919 C CA . TYR A 1 115 ? 18.296 3.42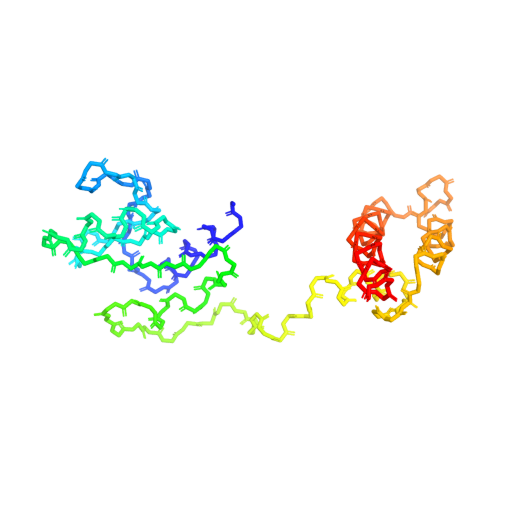2 -21.574 1.00 96.25 115 TYR A CA 1
ATOM 920 C C . TYR A 1 115 ? 18.289 3.455 -23.107 1.00 96.25 115 TYR A C 1
ATOM 922 O O . TYR A 1 115 ? 17.547 2.699 -23.728 1.00 96.25 115 TYR A O 1
ATOM 930 N N . ARG A 1 116 ? 19.120 4.300 -23.737 1.00 95.50 116 ARG A N 1
ATOM 931 C CA . ARG A 1 116 ? 19.202 4.363 -25.207 1.00 95.50 116 ARG A CA 1
ATOM 932 C C . ARG A 1 116 ? 19.708 3.059 -25.810 1.00 95.50 116 ARG A C 1
ATOM 934 O O . ARG A 1 116 ? 19.201 2.674 -26.857 1.00 95.50 116 ARG A O 1
ATOM 941 N N . GLU A 1 117 ? 20.686 2.410 -25.185 1.00 94.12 117 GLU A N 1
ATOM 942 C CA . GLU A 1 117 ? 21.180 1.118 -25.668 1.00 94.12 117 GLU A CA 1
ATOM 943 C C . GLU A 1 117 ? 20.124 0.027 -25.498 1.00 94.12 117 GLU A C 1
ATOM 945 O O . GLU A 1 117 ? 19.761 -0.624 -26.474 1.00 94.12 117 GLU A O 1
ATOM 950 N N . ARG A 1 118 ? 19.515 -0.079 -24.313 1.00 93.62 118 ARG A N 1
ATOM 951 C CA . ARG A 1 118 ? 18.490 -1.091 -24.044 1.00 93.62 118 ARG A CA 1
ATOM 952 C C . ARG A 1 118 ? 17.259 -0.929 -24.937 1.00 93.62 118 ARG A C 1
ATOM 954 O O . ARG A 1 118 ? 16.734 -1.917 -25.435 1.00 93.62 118 ARG A O 1
ATOM 961 N N . VAL A 1 119 ? 16.832 0.307 -25.209 1.00 93.81 119 VAL A N 1
ATOM 962 C CA . VAL A 1 119 ? 15.731 0.595 -26.143 1.00 93.81 119 VAL A CA 1
ATOM 963 C C . VAL A 1 119 ? 16.009 0.038 -27.534 1.00 93.81 119 VAL A C 1
ATOM 965 O O . VAL A 1 119 ? 15.099 -0.537 -28.114 1.00 93.81 119 VAL A O 1
ATOM 968 N N . LYS A 1 120 ? 17.231 0.164 -28.069 1.00 91.50 120 LYS A N 1
ATOM 969 C CA . LYS A 1 120 ? 17.554 -0.373 -29.405 1.00 91.50 120 LYS A CA 1
ATOM 970 C C . LYS A 1 120 ? 17.372 -1.889 -29.470 1.00 91.50 120 LYS A C 1
ATOM 972 O O . LYS A 1 120 ? 16.982 -2.397 -30.513 1.00 91.50 120 LYS A O 1
ATOM 977 N N . GLU A 1 121 ? 17.652 -2.585 -28.371 1.00 89.06 121 GLU A N 1
ATOM 978 C CA . GLU A 1 121 ? 17.547 -4.043 -28.277 1.00 89.06 121 GLU A CA 1
ATOM 979 C C . GLU A 1 121 ? 16.096 -4.519 -28.167 1.00 89.06 121 GLU A C 1
ATOM 981 O O . GLU A 1 121 ? 15.722 -5.502 -28.798 1.00 89.06 121 GLU A O 1
ATOM 986 N N . VAL A 1 122 ? 15.276 -3.829 -27.368 1.00 93.06 122 VAL A N 1
ATOM 987 C CA . VAL A 1 122 ? 13.910 -4.282 -27.047 1.00 93.06 122 VAL A CA 1
ATOM 988 C C . VAL A 1 122 ? 12.824 -3.611 -27.887 1.00 93.06 122 VAL A C 1
ATOM 990 O O . VAL A 1 122 ? 11.648 -3.921 -27.710 1.00 93.06 122 VAL A O 1
ATOM 993 N N . HIS A 1 123 ? 13.171 -2.688 -28.792 1.00 89.12 123 HIS A N 1
ATOM 994 C CA . HIS A 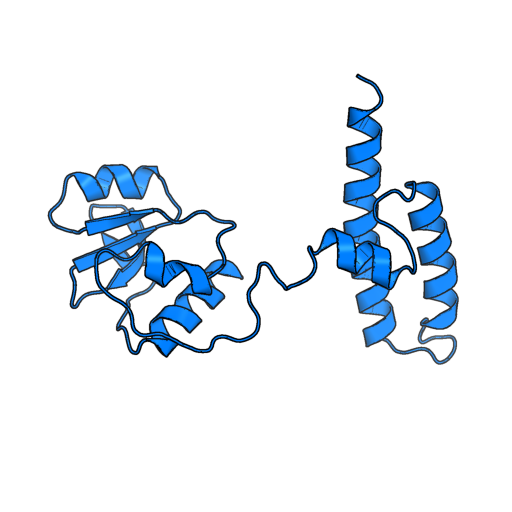1 123 ? 12.171 -1.964 -29.577 1.00 89.12 123 HIS A CA 1
ATOM 995 C C . HIS A 1 123 ? 11.376 -2.915 -30.490 1.00 89.12 123 HIS A C 1
ATOM 997 O O . HIS A 1 123 ? 11.985 -3.621 -31.301 1.00 89.12 123 HIS A O 1
ATOM 1003 N N . PRO A 1 124 ? 10.030 -2.897 -30.454 1.00 88.56 124 PRO A N 1
ATOM 1004 C CA . PRO A 1 124 ? 9.208 -3.776 -31.288 1.00 88.56 124 PRO A CA 1
ATOM 1005 C C . PRO A 1 124 ? 9.425 -3.565 -32.794 1.00 88.56 124 PRO A C 1
ATOM 1007 O O . PRO A 1 124 ? 9.479 -4.537 -33.543 1.00 88.56 124 PRO A O 1
ATOM 1010 N N . ASP A 1 125 ? 9.683 -2.331 -33.241 1.00 90.81 125 ASP A N 1
ATOM 1011 C CA . ASP A 1 125 ? 10.044 -2.038 -34.645 1.00 90.81 125 ASP A CA 1
ATOM 1012 C C . ASP A 1 125 ? 11.339 -2.722 -35.124 1.00 90.81 125 ASP A C 1
ATOM 1014 O O . ASP A 1 125 ? 11.595 -2.800 -36.326 1.00 90.81 125 ASP A O 1
ATOM 1018 N N . HIS A 1 126 ? 12.173 -3.213 -34.205 1.00 88.06 126 HIS A N 1
ATOM 1019 C CA . HIS A 1 126 ? 13.387 -3.975 -34.507 1.00 88.06 126 HIS A CA 1
ATOM 1020 C C . HIS A 1 126 ? 13.237 -5.469 -34.178 1.00 88.06 126 HIS A C 1
ATOM 1022 O O . HIS A 1 126 ? 14.226 -6.198 -34.157 1.00 88.06 126 HIS A O 1
ATOM 1028 N N . GLY A 1 127 ? 12.003 -5.937 -33.956 1.00 80.12 127 GLY A N 1
ATOM 1029 C CA . GLY A 1 127 ? 11.694 -7.317 -33.578 1.00 80.12 127 GLY A CA 1
ATOM 1030 C C . GLY A 1 127 ? 11.754 -7.588 -32.071 1.00 80.12 127 GLY A C 1
ATOM 1031 O O . GLY A 1 127 ? 11.729 -8.749 -31.671 1.00 80.12 127 GLY A O 1
ATOM 1032 N N . GLY A 1 128 ? 11.848 -6.543 -31.244 1.00 84.31 128 GLY A N 1
ATOM 1033 C CA . GLY A 1 128 ? 11.830 -6.643 -29.786 1.00 84.31 128 GLY A CA 1
ATOM 1034 C C . GLY A 1 128 ? 10.432 -6.856 -29.189 1.00 84.31 128 GLY A C 1
ATOM 1035 O O . GLY A 1 128 ? 9.421 -6.884 -29.891 1.00 84.31 128 GLY A O 1
ATOM 1036 N N . ASN A 1 129 ? 10.374 -7.022 -27.868 1.00 87.88 129 ASN A N 1
ATOM 1037 C CA . ASN A 1 129 ? 9.149 -7.337 -27.134 1.00 87.88 129 ASN A CA 1
ATOM 1038 C C . ASN A 1 129 ? 8.550 -6.076 -26.482 1.00 87.88 129 ASN A C 1
ATOM 1040 O O . ASN A 1 129 ? 9.230 -5.367 -25.742 1.00 87.88 129 ASN A O 1
ATOM 1044 N N . GLU A 1 130 ? 7.258 -5.822 -26.710 1.00 87.56 130 GLU A N 1
ATOM 1045 C CA . GLU A 1 130 ? 6.532 -4.683 -26.132 1.00 87.56 130 GLU A CA 1
ATOM 1046 C C . GLU A 1 130 ? 6.534 -4.685 -24.591 1.00 87.56 130 GLU A C 1
ATOM 1048 O O . GLU A 1 130 ? 6.726 -3.633 -23.974 1.00 87.56 130 GLU A O 1
ATOM 1053 N N . ASP A 1 131 ? 6.412 -5.854 -23.957 1.00 88.62 131 ASP A N 1
ATOM 1054 C CA . ASP A 1 131 ? 6.472 -5.986 -22.498 1.00 88.62 131 ASP A CA 1
ATOM 1055 C C . ASP A 1 131 ? 7.871 -5.660 -21.962 1.00 88.62 131 ASP A C 1
ATOM 1057 O O . ASP A 1 131 ? 8.005 -5.010 -20.923 1.00 88.62 131 ASP A O 1
ATOM 1061 N N . GLU A 1 132 ? 8.927 -6.070 -22.673 1.00 90.12 132 GLU A N 1
ATOM 1062 C CA . GLU A 1 132 ? 10.307 -5.695 -22.332 1.00 90.12 132 GLU A CA 1
ATOM 1063 C C . GLU A 1 132 ? 10.532 -4.196 -22.502 1.00 90.12 132 GLU A C 1
ATOM 1065 O O . GLU A 1 132 ? 11.083 -3.544 -21.614 1.00 90.12 132 GLU A O 1
ATOM 1070 N N . PHE A 1 133 ? 10.047 -3.619 -23.600 1.00 91.62 133 PHE A N 1
ATOM 1071 C CA . PHE A 1 133 ? 10.130 -2.185 -23.844 1.00 91.62 133 PHE A CA 1
ATOM 1072 C C . PHE A 1 133 ? 9.441 -1.377 -22.739 1.00 91.62 133 PHE A C 1
ATOM 1074 O O . PHE A 1 133 ? 9.987 -0.380 -22.250 1.00 91.62 133 PHE A O 1
ATOM 1081 N N . LYS A 1 134 ? 8.266 -1.828 -22.288 1.00 90.69 134 LYS A N 1
ATOM 1082 C CA . LYS A 1 134 ? 7.549 -1.212 -21.170 1.00 90.69 134 LYS A CA 1
ATOM 1083 C C . LYS A 1 134 ? 8.350 -1.291 -19.868 1.00 90.69 134 LYS A C 1
ATOM 1085 O O . LYS A 1 134 ? 8.516 -0.254 -19.223 1.00 90.69 134 LYS A O 1
ATOM 1090 N N . ARG A 1 135 ? 8.904 -2.460 -19.517 1.00 91.50 135 ARG A N 1
ATOM 1091 C CA . ARG A 1 135 ? 9.742 -2.632 -18.311 1.00 91.50 135 ARG A CA 1
ATOM 1092 C C . ARG A 1 135 ? 10.952 -1.699 -18.313 1.00 91.50 135 ARG A C 1
ATOM 1094 O O . ARG A 1 135 ? 11.180 -0.979 -17.343 1.00 91.50 135 ARG A O 1
ATOM 1101 N N . VAL A 1 136 ? 11.665 -1.619 -19.435 1.00 94.88 136 VAL A N 1
ATOM 1102 C CA . VAL A 1 136 ? 12.839 -0.745 -19.599 1.00 94.88 136 VAL A CA 1
ATOM 1103 C C . VAL A 1 136 ? 12.473 0.735 -19.439 1.00 94.88 136 VAL A C 1
ATOM 1105 O O . VAL A 1 136 ? 13.208 1.509 -18.819 1.00 94.88 136 VAL A O 1
ATOM 1108 N N . ARG A 1 137 ? 11.311 1.153 -19.951 1.00 94.38 137 ARG A N 1
ATOM 1109 C CA . ARG A 1 137 ? 10.812 2.529 -19.804 1.00 94.38 137 ARG A CA 1
ATOM 1110 C C . ARG A 1 137 ? 10.431 2.870 -18.361 1.00 94.38 137 ARG A C 1
ATOM 1112 O O . ARG A 1 137 ? 10.708 3.984 -17.898 1.00 94.38 137 ARG A O 1
ATOM 1119 N N . GLU A 1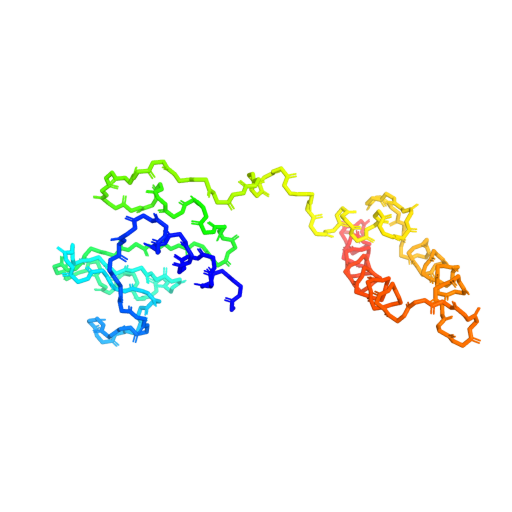 138 ? 9.793 1.942 -17.657 1.00 93.06 138 GLU A N 1
ATOM 1120 C CA . GLU A 1 138 ? 9.446 2.094 -16.241 1.00 93.06 138 GLU A CA 1
ATOM 1121 C C . GLU A 1 138 ? 10.713 2.193 -15.380 1.00 93.06 138 GLU A C 1
ATOM 1123 O O . GLU A 1 138 ? 10.864 3.153 -14.617 1.00 93.06 138 GLU A O 1
ATOM 1128 N N . ALA A 1 139 ? 11.678 1.295 -15.595 1.00 94.38 139 ALA A N 1
ATOM 1129 C CA . ALA A 1 139 ? 12.984 1.316 -14.943 1.00 94.38 139 ALA A CA 1
ATOM 1130 C C . ALA A 1 139 ? 13.730 2.644 -15.163 1.00 94.38 139 ALA A C 1
ATOM 1132 O O . ALA A 1 139 ? 14.185 3.274 -14.205 1.00 94.38 139 ALA A O 1
ATOM 1133 N N . TYR A 1 140 ? 13.776 3.145 -16.402 1.00 95.00 140 TYR A N 1
ATOM 1134 C CA . TYR A 1 140 ? 14.374 4.447 -16.710 1.00 95.00 140 TYR A CA 1
ATOM 1135 C C . TYR A 1 140 ? 13.732 5.600 -15.943 1.00 95.00 140 TYR A C 1
ATOM 1137 O O . TYR A 1 140 ? 14.439 6.479 -15.445 1.00 95.00 140 TYR A O 1
ATOM 1145 N N . THR A 1 141 ? 12.406 5.604 -15.817 1.00 93.50 141 THR A N 1
ATOM 1146 C CA . THR A 1 141 ? 11.691 6.667 -15.102 1.00 93.50 141 THR A CA 1
ATOM 1147 C C . THR A 1 141 ? 12.103 6.705 -13.630 1.00 93.50 141 THR A C 1
ATOM 1149 O O . THR A 1 141 ? 12.480 7.769 -13.128 1.00 93.50 141 THR A O 1
ATOM 1152 N N . THR A 1 142 ? 12.117 5.547 -12.970 1.00 92.00 142 THR A N 1
ATOM 1153 C CA . THR A 1 142 ? 12.514 5.400 -11.563 1.00 92.00 142 THR A CA 1
ATOM 1154 C C . THR A 1 142 ? 13.991 5.747 -11.346 1.00 92.00 142 THR A C 1
ATOM 1156 O O . THR A 1 142 ? 14.321 6.583 -10.501 1.00 92.00 142 THR A O 1
ATOM 1159 N N . ALA A 1 143 ? 14.896 5.178 -12.150 1.00 92.31 143 ALA A N 1
ATOM 1160 C CA . ALA A 1 143 ? 16.337 5.404 -12.026 1.00 92.31 143 ALA A CA 1
ATOM 1161 C C . ALA A 1 143 ? 16.718 6.876 -12.271 1.00 92.31 143 ALA A C 1
ATOM 1163 O O . ALA A 1 143 ? 17.527 7.452 -11.539 1.00 92.31 143 ALA A O 1
ATOM 1164 N N . LYS A 1 144 ? 16.083 7.531 -13.254 1.00 92.94 144 LYS A N 1
ATOM 1165 C CA . LYS A 1 144 ? 16.289 8.954 -13.560 1.00 92.94 144 LYS A CA 1
ATOM 1166 C C . LYS A 1 144 ? 15.904 9.853 -12.389 1.00 92.94 144 LYS A C 1
ATOM 1168 O O . LYS A 1 144 ? 16.641 10.791 -12.080 1.00 92.94 144 LYS A O 1
ATOM 1173 N N . GLN A 1 145 ? 14.756 9.596 -11.758 1.00 89.19 145 GLN A N 1
ATOM 1174 C CA . GLN A 1 145 ? 14.300 10.372 -10.603 1.00 89.19 145 GLN A CA 1
ATOM 1175 C C . GLN A 1 145 ? 15.314 10.275 -9.461 1.00 89.19 145 GLN A C 1
ATOM 1177 O O . GLN A 1 145 ? 15.764 11.313 -8.969 1.00 89.19 145 GLN A O 1
ATOM 1182 N N . HIS A 1 146 ? 15.762 9.059 -9.135 1.00 89.00 146 HIS A N 1
ATOM 1183 C CA . HIS A 1 146 ? 16.771 8.819 -8.105 1.00 89.00 146 HIS A CA 1
ATOM 1184 C C . HIS A 1 146 ? 18.104 9.521 -8.404 1.00 89.00 146 HIS A C 1
ATOM 1186 O O . HIS A 1 146 ? 18.585 10.307 -7.587 1.00 89.00 146 HIS A O 1
ATOM 1192 N N . ALA A 1 147 ? 18.666 9.321 -9.602 1.00 86.94 147 ALA A N 1
ATOM 1193 C CA . ALA A 1 147 ? 19.935 9.936 -9.993 1.00 86.94 147 ALA A CA 1
ATOM 1194 C C . ALA A 1 147 ? 19.863 11.475 -9.955 1.00 86.94 147 ALA A C 1
ATOM 1196 O O . ALA A 1 147 ? 20.788 12.133 -9.486 1.00 86.94 147 ALA A O 1
ATOM 1197 N N . SER A 1 148 ? 18.734 12.060 -10.375 1.00 82.00 148 SER A N 1
ATOM 1198 C CA . SER A 1 148 ? 18.526 13.515 -10.346 1.00 82.00 148 SER A CA 1
ATOM 1199 C C . SER A 1 148 ? 18.321 14.103 -8.941 1.00 82.00 148 SER A C 1
ATOM 1201 O O . SER A 1 148 ? 18.571 15.293 -8.736 1.00 82.00 148 SER A O 1
ATOM 1203 N N . GLY A 1 149 ? 17.852 13.298 -7.981 1.00 71.06 149 GLY A N 1
ATOM 1204 C CA . GLY A 1 149 ? 17.732 13.671 -6.569 1.00 71.06 149 GLY A CA 1
ATOM 1205 C C . GLY A 1 149 ? 19.073 13.584 -5.839 1.00 71.06 149 GLY A C 1
ATOM 1206 O O . GLY A 1 149 ? 19.458 14.526 -5.147 1.00 71.06 149 GLY A O 1
ATOM 1207 N N . ALA A 1 150 ? 19.836 12.513 -6.081 1.00 61.06 150 ALA A N 1
ATOM 1208 C CA . ALA A 1 150 ? 21.176 12.319 -5.523 1.00 61.06 150 ALA A CA 1
ATOM 1209 C C . ALA A 1 150 ? 22.166 13.416 -5.963 1.00 61.06 150 ALA A C 1
ATOM 1211 O O . ALA A 1 150 ? 22.998 13.860 -5.172 1.00 61.06 150 ALA A O 1
ATOM 1212 N N . SER A 1 151 ? 22.043 13.925 -7.196 1.00 55.81 151 SER A N 1
ATOM 1213 C CA . SER A 1 151 ? 22.848 15.061 -7.672 1.00 55.81 151 SER A CA 1
ATOM 1214 C C . SER A 1 151 ? 22.570 16.373 -6.927 1.00 55.81 151 SER A C 1
ATOM 1216 O O . SER A 1 151 ? 23.464 17.210 -6.853 1.00 55.81 151 SER A O 1
ATOM 1218 N N . ARG A 1 152 ? 21.372 16.568 -6.353 1.00 56.12 152 ARG A N 1
ATOM 1219 C CA . ARG A 1 152 ? 21.050 17.782 -5.577 1.00 56.12 152 ARG A CA 1
ATOM 1220 C C . ARG A 1 152 ? 21.639 17.748 -4.168 1.00 56.12 152 ARG A C 1
ATOM 1222 O O . ARG A 1 152 ? 22.002 18.796 -3.657 1.00 56.12 152 ARG A O 1
ATOM 1229 N N . GLN A 1 153 ? 21.776 16.564 -3.570 1.00 48.84 153 GLN A N 1
ATOM 1230 C CA . GLN A 1 153 ? 22.332 16.399 -2.220 1.00 48.84 153 GLN A CA 1
ATOM 1231 C C . GLN A 1 153 ? 23.864 16.485 -2.166 1.00 48.84 153 GLN A C 1
ATOM 1233 O O . GLN A 1 153 ? 24.410 16.778 -1.113 1.00 48.84 153 GLN A O 1
ATOM 1238 N N . ARG A 1 154 ? 24.575 16.271 -3.283 1.00 50.38 154 ARG A N 1
ATOM 1239 C CA . ARG A 1 154 ? 26.041 16.451 -3.354 1.00 50.38 154 ARG A CA 1
ATOM 1240 C C . ARG A 1 154 ? 26.489 17.897 -3.612 1.00 50.38 154 ARG A C 1
ATOM 1242 O O . ARG A 1 154 ? 27.687 18.150 -3.675 1.00 50.38 154 ARG A O 1
ATOM 1249 N N . ALA A 1 155 ? 25.546 18.817 -3.812 1.00 50.31 155 ALA A N 1
ATOM 1250 C CA . ALA A 1 155 ? 25.802 20.223 -4.131 1.00 50.31 155 ALA A CA 1
ATOM 1251 C C . ALA A 1 155 ? 25.441 21.181 -2.974 1.00 50.31 155 ALA A C 1
ATOM 1253 O O . ALA A 1 155 ? 25.289 22.380 -3.203 1.00 50.31 155 ALA A O 1
ATOM 1254 N N . SER A 1 156 ? 25.264 20.660 -1.755 1.00 40.38 156 SER A N 1
ATOM 1255 C CA . SER A 1 156 ? 25.027 21.404 -0.504 1.00 40.38 156 SER A CA 1
ATOM 1256 C C . SER A 1 156 ? 26.106 21.058 0.511 1.00 40.38 156 SER A C 1
ATOM 1258 O O . SER A 1 156 ? 26.474 21.968 1.281 1.00 40.38 156 SER A O 1
#

Organism: Haloarcula marismortui (strain ATCC 43049 / DSM 3752 / JCM 8966 / VKM B-1809) (NCBI:txid272569)

pLDDT: mean 89.92, std 11.03, range [40.38, 98.62]

Radius of gyration: 21.19 Å; chains: 1; bounding box: 43×39×57 Å

InterPro domains:
  IPR001623 DnaJ domain [PF00226] (97-142)
  IPR001623 DnaJ domain [PS50076] (95-156)
  IPR001623 DnaJ domain [SM00271] (94-148)
  IPR001623 DnaJ domain [cd06257] (100-140)
  IPR036869 Chaperone J-domain superfamily [G3DSA:1.10.287.110] (91-155)
  IPR036869 Chaperone J-domain superfamily [SSF46565] (95-142)